Protein AF-A0AAW1FF46-F1 (afdb_monomer_lite)

Secondary structure (DSSP, 8-state):
-TTPBP-SSTTTTSBHHHHHHH-HHHHHHHHHHHHHHHHTT-----SHHHHHHHHHHHHHTT-HHHHHHHHHHHH----PPPSSGGG-B--SSTTTTSBHHHHHHTGGGSHHHHHHHS---TT-HHHHHHHHHHHHHHHHT-PPPP-----

Radius of gyration: 24.27 Å; chains: 1; bounding box: 46×32×85 Å

Structure (mmCIF, N/CA/C/O backbone):
data_AF-A0AAW1FF46-F1
#
_entry.id   AF-A0AAW1FF46-F1
#
loop_
_atom_site.group_PDB
_atom_site.id
_atom_site.type_symbol
_atom_site.label_atom_id
_atom_site.label_alt_id
_atom_site.label_comp_id
_atom_site.label_asym_id
_atom_site.label_entity_id
_atom_site.label_seq_id
_atom_site.pdbx_PDB_ins_code
_atom_site.Cartn_x
_atom_site.Cartn_y
_atom_site.Cartn_z
_atom_site.occupancy
_atom_site.B_iso_or_equiv
_atom_site.auth_seq_id
_atom_site.auth_comp_id
_atom_site.auth_asym_id
_atom_site.auth_atom_id
_atom_site.pdbx_PDB_model_num
ATOM 1 N N . MET A 1 1 ? 10.918 2.705 -26.498 1.00 53.22 1 MET A N 1
ATOM 2 C CA . MET A 1 1 ? 11.050 2.787 -25.023 1.00 53.22 1 MET A CA 1
ATOM 3 C C . MET A 1 1 ? 10.011 1.960 -24.250 1.00 53.22 1 MET A C 1
ATOM 5 O O . MET A 1 1 ? 10.365 1.421 -23.215 1.00 53.22 1 MET A O 1
ATOM 9 N N . GLY A 1 2 ? 8.773 1.759 -24.731 1.00 56.28 2 GLY A N 1
ATOM 10 C CA . GLY A 1 2 ? 7.784 0.890 -24.049 1.00 56.28 2 GLY A CA 1
ATOM 11 C C . GLY A 1 2 ? 8.013 -0.632 -24.153 1.00 56.28 2 GLY A C 1
ATOM 12 O O . GLY A 1 2 ? 7.332 -1.396 -23.474 1.00 56.28 2 GLY A O 1
ATOM 13 N N . GLU A 1 3 ? 8.963 -1.069 -24.985 1.00 64.94 3 GLU A N 1
ATOM 14 C CA . GLU A 1 3 ? 9.273 -2.486 -25.256 1.00 64.94 3 GLU A CA 1
ATOM 15 C C . GLU A 1 3 ? 10.334 -3.082 -24.319 1.00 64.94 3 GLU A C 1
ATOM 17 O O . GLU A 1 3 ? 10.680 -4.258 -24.417 1.00 64.94 3 GLU A O 1
ATOM 22 N N . TYR A 1 4 ? 10.866 -2.282 -23.397 1.00 73.81 4 TYR A N 1
ATOM 23 C CA . TYR A 1 4 ? 11.846 -2.766 -22.436 1.00 73.81 4 TYR A CA 1
ATOM 24 C C . TYR A 1 4 ? 11.182 -3.701 -21.425 1.00 73.81 4 TYR A C 1
ATOM 26 O O . TYR A 1 4 ? 10.120 -3.415 -20.862 1.00 73.81 4 TYR A O 1
ATOM 34 N N . VAL A 1 5 ? 11.838 -4.836 -21.212 1.00 78.88 5 VAL A N 1
ATOM 35 C CA . VAL A 1 5 ? 11.384 -5.898 -20.322 1.00 78.88 5 VAL A CA 1
ATOM 36 C C . VAL A 1 5 ? 11.982 -5.681 -18.936 1.00 78.88 5 VAL A C 1
ATOM 38 O O . VAL A 1 5 ? 13.197 -5.561 -18.787 1.00 78.88 5 VAL A O 1
ATOM 41 N N . LEU A 1 6 ? 11.134 -5.695 -17.910 1.00 79.12 6 LEU A N 1
ATOM 42 C CA . LEU A 1 6 ? 11.537 -5.703 -16.508 1.00 79.12 6 LEU A CA 1
ATOM 43 C C . LEU A 1 6 ? 12.458 -6.898 -16.241 1.00 79.12 6 LEU A C 1
ATOM 45 O O . LEU A 1 6 ? 12.053 -8.054 -16.362 1.00 79.12 6 LEU A O 1
ATOM 49 N N . GLN A 1 7 ? 13.701 -6.635 -15.844 1.00 78.06 7 GLN A N 1
ATOM 50 C CA . GLN A 1 7 ? 14.681 -7.683 -15.521 1.00 78.06 7 GLN A CA 1
ATOM 51 C C . GLN A 1 7 ? 14.702 -8.050 -14.027 1.00 78.06 7 GLN A C 1
ATOM 53 O O . GLN A 1 7 ? 15.381 -8.996 -13.621 1.00 78.06 7 GLN A O 1
ATOM 58 N N . PHE A 1 8 ? 13.918 -7.343 -13.213 1.00 72.75 8 PHE A N 1
ATOM 59 C CA . PHE A 1 8 ? 13.917 -7.403 -11.754 1.00 72.75 8 PHE A CA 1
ATOM 60 C C . PHE A 1 8 ? 12.494 -7.310 -11.187 1.00 72.75 8 PHE A C 1
ATOM 62 O O . PHE A 1 8 ? 11.536 -6.988 -11.890 1.00 72.75 8 PHE A O 1
ATOM 69 N N . GLY A 1 9 ? 12.373 -7.563 -9.883 1.00 76.69 9 GLY A N 1
ATOM 70 C CA . GLY A 1 9 ? 11.138 -7.344 -9.137 1.00 76.69 9 GLY A CA 1
ATOM 71 C C . GLY A 1 9 ? 10.026 -8.357 -9.422 1.00 76.69 9 GLY A C 1
ATOM 72 O O . GLY A 1 9 ? 10.225 -9.385 -10.070 1.00 76.69 9 GLY A O 1
ATOM 73 N N . LYS A 1 10 ? 8.832 -8.052 -8.900 1.00 80.31 10 LYS A N 1
ATOM 74 C CA . LYS A 1 10 ? 7.640 -8.918 -8.957 1.00 80.31 10 LYS A CA 1
ATOM 75 C C . LYS A 1 10 ? 7.169 -9.175 -10.393 1.00 80.31 10 LYS A C 1
ATOM 77 O O . LYS A 1 10 ? 6.654 -10.248 -10.685 1.00 80.31 10 LYS A O 1
ATOM 82 N N . TYR A 1 11 ? 7.356 -8.197 -11.276 1.00 85.62 11 TYR A N 1
ATOM 83 C CA . TYR A 1 11 ? 6.891 -8.230 -12.664 1.00 85.62 11 TYR A CA 1
ATOM 84 C C . TYR A 1 11 ? 8.021 -8.513 -13.664 1.00 85.62 11 TYR A C 1
ATOM 86 O O . TYR A 1 11 ? 7.942 -8.106 -14.822 1.00 85.62 11 TYR A O 1
ATOM 94 N N . LYS A 1 12 ? 9.075 -9.223 -13.239 1.00 83.69 12 LYS A N 1
ATOM 95 C CA . LYS A 1 12 ? 10.158 -9.654 -14.132 1.00 83.69 12 LYS A CA 1
ATOM 96 C C . LYS A 1 12 ? 9.593 -10.376 -15.365 1.00 83.69 12 LYS A C 1
ATOM 98 O O . LYS A 1 12 ? 8.748 -11.259 -15.242 1.00 83.69 12 LYS A O 1
ATOM 103 N N . GLY A 1 13 ? 10.064 -10.004 -16.553 1.00 83.62 13 GLY A N 1
ATOM 104 C CA . GLY A 1 13 ? 9.588 -10.530 -17.834 1.00 83.62 13 GLY A CA 1
ATOM 105 C C . GLY A 1 13 ? 8.400 -9.770 -18.436 1.00 83.62 13 GLY A C 1
ATOM 106 O O . GLY A 1 13 ? 8.023 -10.053 -19.570 1.00 83.62 13 GLY A O 1
ATOM 107 N N . LYS A 1 14 ? 7.807 -8.804 -17.722 1.00 87.50 14 LYS A N 1
ATOM 108 C CA . LYS A 1 14 ? 6.767 -7.918 -18.268 1.00 87.50 14 LYS A CA 1
ATOM 109 C C . LYS A 1 14 ? 7.376 -6.690 -18.933 1.00 87.50 14 LYS A C 1
ATOM 111 O O . LYS A 1 14 ? 8.481 -6.277 -18.599 1.00 87.50 14 LYS A O 1
ATOM 116 N N . LEU A 1 15 ? 6.629 -6.100 -19.860 1.00 86.31 15 LEU A N 1
ATOM 117 C CA . LEU A 1 15 ? 6.993 -4.832 -20.483 1.00 86.31 15 LEU A CA 1
ATOM 118 C C . LEU A 1 15 ? 6.774 -3.680 -19.504 1.00 86.31 15 LEU A C 1
ATOM 120 O O . LEU A 1 15 ? 5.806 -3.686 -18.743 1.00 86.31 15 LEU A O 1
ATOM 124 N N . PHE A 1 16 ? 7.609 -2.650 -19.578 1.00 81.62 16 PHE A N 1
ATOM 125 C CA . PHE A 1 16 ? 7.368 -1.417 -18.830 1.00 81.62 16 PHE A CA 1
ATOM 126 C C . PHE A 1 16 ? 6.030 -0.771 -19.180 1.00 81.62 16 PHE A C 1
ATOM 128 O O . PHE A 1 16 ? 5.332 -0.291 -18.294 1.00 81.62 16 PHE A O 1
ATOM 135 N N . ARG A 1 17 ? 5.618 -0.834 -20.451 1.00 83.50 17 ARG A N 1
ATOM 136 C CA . ARG A 1 17 ? 4.285 -0.379 -20.858 1.00 83.50 17 ARG A CA 1
ATOM 137 C C . ARG A 1 17 ? 3.170 -1.126 -20.123 1.00 83.50 17 ARG A C 1
ATOM 139 O O . ARG A 1 17 ? 2.247 -0.497 -19.623 1.00 83.50 17 ARG A O 1
ATOM 146 N N . TRP A 1 18 ? 3.297 -2.449 -19.993 1.00 88.62 18 TRP A N 1
ATOM 147 C CA . TRP A 1 18 ? 2.341 -3.254 -19.230 1.00 88.62 18 TRP A CA 1
ATOM 148 C C . TRP A 1 18 ? 2.270 -2.783 -17.775 1.00 88.62 18 TRP A C 1
ATOM 150 O O . TRP A 1 18 ? 1.182 -2.704 -17.213 1.00 88.62 18 TRP A O 1
ATOM 160 N N . LEU A 1 19 ? 3.409 -2.427 -17.174 1.00 87.44 19 LEU A N 1
ATOM 161 C CA . LEU A 1 19 ? 3.446 -1.926 -15.804 1.00 87.44 19 LEU A CA 1
ATOM 162 C C . LEU A 1 19 ? 2.699 -0.595 -15.651 1.00 87.44 19 LEU A C 1
ATOM 164 O O . LEU A 1 19 ? 1.901 -0.463 -14.731 1.00 87.44 19 LEU A O 1
ATOM 168 N N . LEU A 1 20 ? 2.904 0.351 -16.569 1.00 84.12 20 LEU A N 1
ATOM 169 C CA . LEU A 1 20 ? 2.192 1.634 -16.565 1.00 84.12 20 LEU A CA 1
ATOM 170 C C . LEU A 1 20 ? 0.675 1.452 -16.714 1.00 84.12 20 LEU A C 1
ATOM 172 O O . LEU A 1 20 ? -0.092 2.127 -16.036 1.00 84.12 20 LEU A O 1
ATOM 176 N N . GLU A 1 21 ? 0.251 0.511 -17.557 1.00 85.81 21 GLU A N 1
ATOM 177 C CA . GLU A 1 21 ? -1.166 0.240 -17.826 1.00 85.81 21 GLU A CA 1
ATOM 178 C C . GLU A 1 21 ? -1.866 -0.546 -16.701 1.00 85.81 21 GLU A C 1
ATOM 180 O O . GLU A 1 21 ? -3.075 -0.416 -16.530 1.00 85.81 21 GLU A O 1
ATOM 185 N N . ASN A 1 22 ? -1.139 -1.381 -15.946 1.00 88.25 22 ASN A N 1
ATOM 186 C CA . ASN A 1 22 ? -1.744 -2.334 -15.003 1.00 88.25 22 ASN A CA 1
ATOM 187 C C . ASN A 1 22 ? -1.434 -2.037 -13.529 1.00 88.25 22 ASN A C 1
ATOM 189 O O . ASN A 1 22 ? -2.206 -2.437 -12.659 1.00 88.25 22 ASN A O 1
ATOM 193 N N . ASP A 1 23 ? -0.308 -1.389 -13.222 1.00 87.06 23 ASP A N 1
ATOM 194 C CA . ASP A 1 23 ? 0.142 -1.158 -11.846 1.00 87.06 23 ASP A CA 1
ATOM 195 C C . ASP A 1 23 ? 1.044 0.086 -11.744 1.00 87.06 23 ASP A C 1
ATOM 197 O O . ASP A 1 23 ? 2.250 0.015 -11.488 1.00 87.06 23 ASP A O 1
ATOM 201 N N . ILE A 1 24 ? 0.431 1.261 -11.917 1.00 86.00 24 ILE A N 1
ATOM 202 C CA . ILE A 1 24 ? 1.098 2.562 -11.755 1.00 86.00 24 ILE A CA 1
ATOM 203 C C . ILE A 1 24 ? 1.663 2.756 -10.337 1.00 86.00 24 ILE A C 1
ATOM 205 O O . ILE A 1 24 ? 2.681 3.421 -10.152 1.00 86.00 24 ILE A O 1
ATOM 209 N N . GLY A 1 25 ? 1.054 2.119 -9.330 1.00 86.38 25 GLY A N 1
ATOM 210 C CA . GLY A 1 25 ? 1.522 2.164 -7.946 1.00 86.38 25 GLY A CA 1
ATOM 211 C C . GLY A 1 25 ? 2.900 1.525 -7.778 1.00 86.38 25 GLY A C 1
ATOM 212 O O . GLY A 1 25 ? 3.743 2.050 -7.049 1.00 86.38 25 GLY A O 1
ATOM 213 N N . TYR A 1 26 ? 3.169 0.433 -8.495 1.00 86.06 26 TYR A N 1
ATOM 214 C CA . TYR A 1 26 ? 4.496 -0.174 -8.512 1.00 86.06 26 TYR A CA 1
ATOM 215 C C . TYR A 1 26 ? 5.542 0.721 -9.192 1.00 86.06 26 TYR A C 1
ATOM 217 O O . TYR A 1 26 ? 6.675 0.785 -8.719 1.00 86.06 26 TYR A O 1
ATOM 225 N N . THR A 1 27 ? 5.173 1.461 -10.243 1.00 88.06 27 THR A N 1
ATOM 226 C CA . THR A 1 27 ? 6.054 2.468 -10.867 1.00 88.06 27 THR A CA 1
ATOM 227 C C . THR A 1 27 ? 6.447 3.559 -9.869 1.00 88.06 27 THR A C 1
ATOM 229 O O . THR A 1 27 ? 7.635 3.832 -9.704 1.00 88.06 27 THR A O 1
ATOM 232 N N . ILE A 1 28 ? 5.478 4.112 -9.131 1.00 88.12 28 ILE A N 1
ATOM 233 C CA . ILE A 1 28 ? 5.741 5.103 -8.074 1.00 88.12 28 ILE A CA 1
ATOM 234 C C . ILE A 1 28 ? 6.628 4.521 -6.963 1.00 88.12 28 ILE A C 1
ATOM 236 O O . ILE A 1 28 ? 7.545 5.185 -6.480 1.00 88.12 28 ILE A O 1
ATOM 240 N N . TYR A 1 29 ? 6.400 3.264 -6.569 1.00 87.00 29 TYR A N 1
ATOM 241 C CA . TYR A 1 29 ? 7.254 2.579 -5.597 1.00 87.00 29 TYR A CA 1
ATOM 242 C C . TYR A 1 29 ? 8.707 2.471 -6.080 1.00 87.00 29 TYR A C 1
ATOM 244 O O . TYR A 1 29 ? 9.625 2.736 -5.304 1.00 87.00 29 TYR A O 1
ATOM 252 N N . LEU A 1 30 ? 8.926 2.108 -7.349 1.00 87.31 30 LEU A N 1
ATOM 253 C CA . LEU A 1 30 ? 10.268 2.028 -7.929 1.00 87.31 30 LEU A CA 1
ATOM 254 C C . LEU A 1 30 ? 10.956 3.396 -7.960 1.00 87.31 30 LEU A C 1
ATOM 256 O O . LEU A 1 30 ? 12.128 3.468 -7.600 1.00 87.31 30 LEU A O 1
ATOM 260 N N . MET A 1 31 ? 10.234 4.462 -8.323 1.00 87.69 31 MET A N 1
ATOM 261 C CA . MET A 1 31 ? 10.754 5.836 -8.274 1.00 87.69 31 MET A CA 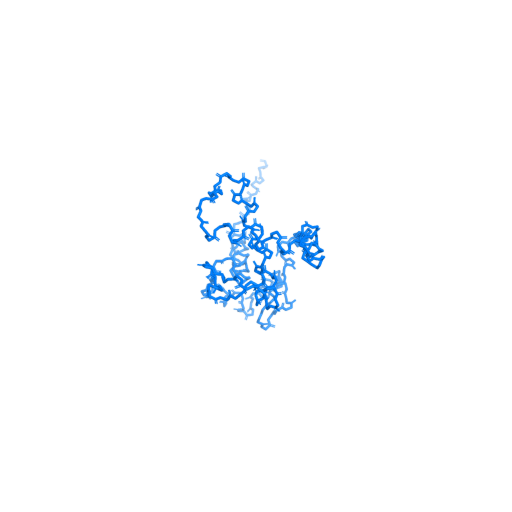1
ATOM 262 C C . MET A 1 31 ? 11.235 6.192 -6.871 1.00 87.69 31 MET A C 1
ATOM 264 O O . MET A 1 31 ? 12.393 6.557 -6.691 1.00 87.69 31 MET A O 1
ATOM 268 N N . LYS A 1 32 ? 10.372 6.003 -5.866 1.00 86.88 32 LYS A N 1
ATOM 269 C CA . LYS A 1 32 ? 10.698 6.315 -4.474 1.00 86.88 32 LYS A CA 1
ATOM 270 C C . LYS A 1 32 ? 11.889 5.503 -3.973 1.00 86.88 32 LYS A C 1
ATOM 272 O O . LYS A 1 32 ? 12.757 6.038 -3.299 1.00 86.88 32 LYS A O 1
ATOM 277 N N . LYS A 1 33 ? 11.947 4.216 -4.314 1.00 85.00 33 LYS A N 1
ATOM 278 C CA . LYS A 1 33 ? 13.047 3.343 -3.905 1.00 85.00 33 LYS A CA 1
ATOM 279 C C . LYS A 1 33 ? 14.385 3.792 -4.498 1.00 85.00 33 LYS A C 1
ATOM 281 O O . LYS A 1 33 ? 15.383 3.770 -3.790 1.00 85.00 33 LYS A O 1
ATOM 286 N N . VAL A 1 34 ? 14.408 4.203 -5.768 1.00 85.56 34 VAL A N 1
ATOM 287 C CA . VAL A 1 34 ? 15.623 4.752 -6.390 1.00 85.56 34 VAL A CA 1
ATOM 288 C C . VAL A 1 34 ? 16.030 6.060 -5.712 1.00 85.56 34 VAL A C 1
ATOM 290 O O . VAL A 1 34 ? 17.181 6.179 -5.315 1.00 85.56 34 VAL A O 1
ATOM 293 N N . GLU A 1 35 ? 15.089 6.979 -5.472 1.00 85.25 35 GLU A N 1
ATOM 294 C CA . GLU A 1 35 ? 15.358 8.230 -4.740 1.00 85.25 35 GLU A CA 1
ATOM 295 C C . GLU A 1 35 ? 15.894 7.971 -3.312 1.00 85.25 35 GLU A C 1
ATOM 297 O O . GLU A 1 35 ? 16.761 8.693 -2.819 1.00 85.25 35 GLU A O 1
ATOM 302 N N . GLU A 1 36 ? 15.395 6.934 -2.627 1.00 84.75 36 GLU A N 1
ATOM 303 C CA . GLU A 1 36 ? 15.891 6.501 -1.314 1.00 84.75 36 GLU A CA 1
ATOM 304 C C . GLU A 1 36 ? 17.313 5.922 -1.392 1.00 84.75 36 GLU A C 1
ATOM 306 O O . GLU A 1 36 ? 18.166 6.325 -0.604 1.00 84.75 36 GLU A O 1
ATOM 311 N N . GLU A 1 37 ? 17.595 5.031 -2.349 1.00 83.56 37 GLU A N 1
ATOM 312 C CA . GLU A 1 37 ? 18.935 4.458 -2.557 1.00 83.56 37 GLU A CA 1
ATOM 313 C C . GLU A 1 37 ? 19.969 5.533 -2.947 1.00 83.56 37 GLU A C 1
ATOM 315 O O . GLU A 1 37 ? 21.122 5.467 -2.506 1.00 83.56 37 GLU A O 1
ATOM 320 N N . GLU A 1 38 ? 19.575 6.525 -3.754 1.00 83.12 38 GLU A N 1
ATOM 321 C CA . GLU A 1 38 ? 20.419 7.666 -4.136 1.00 83.12 38 GLU A CA 1
ATOM 322 C C . GLU A 1 38 ? 20.747 8.544 -2.926 1.00 83.12 38 GLU A C 1
ATOM 324 O O . GLU A 1 38 ? 21.910 8.887 -2.706 1.00 83.12 38 GLU A O 1
ATOM 329 N N . ARG A 1 39 ? 19.742 8.859 -2.097 1.00 82.69 39 ARG A N 1
ATOM 330 C CA . ARG A 1 39 ? 19.925 9.645 -0.869 1.00 82.69 39 ARG A CA 1
ATOM 331 C C . ARG A 1 39 ? 20.817 8.932 0.147 1.00 82.69 39 ARG A C 1
ATOM 333 O O . ARG A 1 39 ? 21.637 9.578 0.794 1.00 82.69 39 ARG A O 1
ATOM 340 N N . ASP A 1 40 ? 20.669 7.618 0.276 1.00 82.50 40 ASP A N 1
ATOM 341 C CA . ASP A 1 40 ? 21.440 6.809 1.222 1.00 82.50 40 ASP A CA 1
ATOM 342 C C . ASP A 1 40 ? 22.843 6.456 0.674 1.00 82.50 40 ASP A C 1
ATOM 344 O O . ASP A 1 40 ? 23.610 5.751 1.331 1.00 82.50 40 ASP A O 1
ATOM 348 N N . GLY A 1 41 ? 23.193 6.918 -0.536 1.00 77.00 41 GLY A N 1
ATOM 349 C CA . GLY A 1 41 ? 24.489 6.667 -1.179 1.00 77.00 41 GLY A CA 1
ATOM 350 C C . GLY A 1 41 ? 24.749 5.193 -1.506 1.00 77.00 41 GLY A C 1
ATOM 351 O O . GLY A 1 41 ? 25.879 4.807 -1.800 1.00 77.00 41 GLY A O 1
ATOM 352 N N . THR A 1 42 ? 23.713 4.354 -1.443 1.00 76.62 42 THR A N 1
ATOM 353 C CA . THR A 1 42 ? 23.778 2.909 -1.717 1.00 76.62 42 THR A CA 1
ATOM 354 C C . THR A 1 42 ? 23.407 2.578 -3.159 1.00 76.62 42 THR A C 1
ATOM 356 O O . THR A 1 42 ? 23.568 1.434 -3.602 1.00 76.62 42 THR A O 1
ATOM 359 N N . PHE A 1 43 ? 22.964 3.579 -3.923 1.00 74.50 43 PHE A N 1
ATOM 360 C CA . PHE A 1 43 ? 22.696 3.437 -5.340 1.00 74.50 43 PHE A CA 1
ATOM 361 C C . PHE A 1 43 ? 23.986 3.152 -6.114 1.00 74.50 43 PHE A C 1
ATOM 363 O O . PHE A 1 43 ? 24.805 4.029 -6.374 1.00 74.50 43 PHE A O 1
ATOM 370 N N . ASN A 1 44 ? 24.175 1.891 -6.499 1.00 66.00 44 ASN A N 1
ATOM 371 C CA . ASN A 1 44 ? 25.261 1.508 -7.393 1.00 66.00 44 ASN A CA 1
ATOM 372 C C . ASN A 1 44 ? 24.784 1.600 -8.855 1.00 66.00 44 ASN A C 1
ATOM 374 O O . ASN A 1 44 ? 23.950 0.774 -9.229 1.00 66.00 44 ASN A O 1
ATOM 378 N N . PRO A 1 45 ? 25.293 2.519 -9.690 1.00 59.62 45 PRO A N 1
ATOM 379 C CA . PRO A 1 45 ? 24.810 2.708 -11.060 1.00 59.62 45 PRO A CA 1
ATOM 380 C C . PRO A 1 45 ? 25.261 1.617 -12.049 1.00 59.62 45 PRO A C 1
ATOM 382 O O . PRO A 1 45 ? 24.846 1.629 -13.200 1.00 59.62 45 PRO A O 1
ATOM 385 N N . HIS A 1 46 ? 26.089 0.648 -11.646 1.00 56.41 46 HIS A N 1
ATOM 386 C CA . HIS A 1 46 ? 26.696 -0.285 -12.598 1.00 56.41 46 HIS A CA 1
ATOM 387 C C . HIS A 1 46 ? 25.785 -1.485 -12.924 1.00 56.41 46 HIS A C 1
ATOM 389 O O . HIS A 1 46 ? 25.529 -2.339 -12.071 1.00 56.41 46 HIS A O 1
ATOM 395 N N . GLY A 1 47 ? 25.340 -1.574 -14.185 1.00 62.00 47 GLY A N 1
ATOM 396 C CA . GLY A 1 47 ? 24.750 -2.769 -14.800 1.00 62.00 47 GLY A CA 1
ATOM 397 C C . GLY A 1 47 ? 23.584 -2.474 -15.753 1.00 62.00 47 GLY A C 1
ATOM 398 O O . GLY A 1 47 ? 22.701 -1.691 -15.425 1.00 62.00 47 GLY A O 1
ATOM 399 N N . ASN A 1 48 ? 23.506 -3.194 -16.881 1.00 62.53 48 ASN A N 1
ATOM 400 C CA . ASN A 1 48 ? 22.505 -2.997 -17.952 1.00 62.53 48 ASN A CA 1
ATOM 401 C C . ASN A 1 48 ? 21.037 -2.964 -17.469 1.00 62.53 48 ASN A C 1
ATOM 403 O O . ASN A 1 48 ? 20.180 -2.298 -18.055 1.00 62.53 48 ASN A O 1
ATOM 407 N N . SER A 1 49 ? 20.726 -3.691 -16.390 1.00 67.19 49 SER A N 1
ATOM 408 C CA . SER A 1 49 ? 19.391 -3.707 -15.780 1.00 67.19 49 SER A CA 1
ATOM 409 C C . SER A 1 49 ? 19.034 -2.389 -15.081 1.00 67.19 49 SER A C 1
ATOM 411 O O . SER A 1 49 ? 17.847 -2.096 -14.936 1.00 67.19 49 SER A O 1
ATOM 413 N N . LYS A 1 50 ? 20.027 -1.627 -14.610 1.00 74.06 50 LYS A N 1
ATOM 414 C CA . LYS A 1 50 ? 19.841 -0.365 -13.887 1.00 74.06 50 LYS A CA 1
ATOM 415 C C . LYS A 1 50 ? 19.735 0.819 -14.837 1.00 74.06 50 LYS A C 1
ATOM 417 O O . LYS A 1 50 ? 18.832 1.625 -14.655 1.00 74.06 50 LYS A O 1
ATOM 422 N N . ASP A 1 51 ? 20.521 0.838 -15.910 1.00 76.00 51 ASP A N 1
ATOM 423 C CA . ASP A 1 51 ? 20.355 1.822 -16.993 1.00 76.00 51 ASP A CA 1
ATOM 424 C C . ASP A 1 51 ? 18.956 1.732 -17.619 1.00 76.00 51 ASP A C 1
ATOM 426 O O . ASP A 1 51 ? 18.304 2.741 -17.894 1.00 76.00 51 ASP A O 1
ATOM 430 N N . SER A 1 52 ? 18.447 0.503 -17.769 1.00 77.81 52 SER A N 1
ATOM 431 C CA . SER A 1 52 ? 17.080 0.250 -18.240 1.00 77.81 52 SER A CA 1
ATOM 432 C C . SER A 1 52 ? 16.016 0.739 -17.250 1.00 77.81 52 SER A C 1
ATOM 434 O O . SER A 1 52 ? 14.973 1.233 -17.672 1.00 77.81 52 SER A O 1
ATOM 436 N N . LEU A 1 53 ? 16.264 0.609 -15.939 1.00 80.19 53 LEU A N 1
ATOM 437 C CA . LEU A 1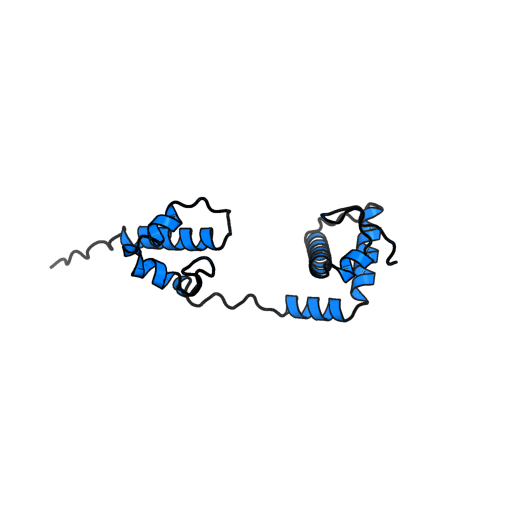 53 ? 15.378 1.133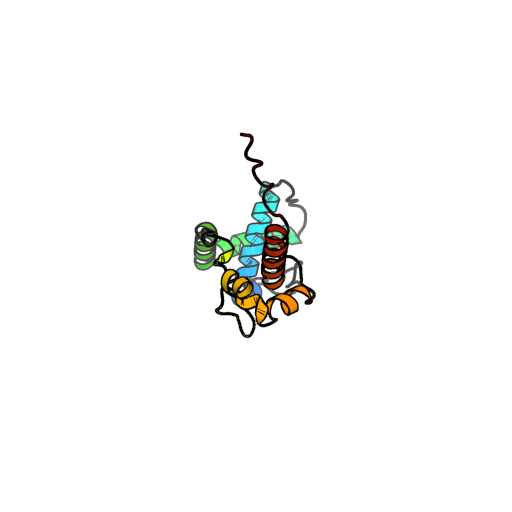 -14.896 1.00 80.19 53 LEU A CA 1
ATOM 438 C C . LEU A 1 53 ? 15.368 2.665 -14.919 1.00 80.19 53 LEU A C 1
ATOM 440 O O . LEU A 1 53 ? 14.290 3.240 -14.968 1.00 80.19 53 LEU A O 1
ATOM 444 N N . LEU A 1 54 ? 16.531 3.319 -14.943 1.00 82.81 54 LEU A N 1
ATOM 445 C CA . LEU A 1 54 ? 16.627 4.783 -14.984 1.00 82.81 54 LEU A CA 1
ATOM 446 C C . LEU A 1 54 ? 15.939 5.355 -16.228 1.00 82.81 54 LEU A C 1
ATOM 448 O O . LEU A 1 54 ? 15.076 6.218 -16.102 1.00 82.81 54 LEU A O 1
ATOM 452 N N . SER A 1 55 ? 16.207 4.777 -17.403 1.00 82.94 55 SER A N 1
ATOM 453 C CA . SER A 1 55 ? 15.542 5.166 -18.656 1.00 82.94 55 SER A CA 1
ATOM 454 C C . SER A 1 55 ? 14.017 5.029 -18.574 1.00 82.94 55 SER A C 1
ATOM 456 O O . SER A 1 55 ? 13.278 5.848 -19.117 1.00 82.94 55 SER A O 1
ATOM 458 N N . PHE A 1 56 ? 13.524 3.990 -17.894 1.00 83.94 56 PHE A N 1
ATOM 459 C CA . PHE A 1 56 ? 12.095 3.803 -17.659 1.00 83.94 56 PHE A CA 1
ATOM 460 C C . PHE A 1 56 ? 11.513 4.833 -16.694 1.00 83.94 56 PHE A C 1
ATOM 462 O O . PHE A 1 56 ? 10.416 5.332 -16.946 1.00 83.94 56 PHE A O 1
ATOM 469 N N . LEU A 1 57 ? 12.207 5.142 -15.599 1.00 85.81 57 LEU A N 1
ATOM 470 C CA . LEU A 1 57 ? 11.744 6.137 -14.635 1.00 85.81 57 LEU A CA 1
ATOM 471 C C . LEU A 1 57 ? 11.707 7.526 -15.279 1.00 85.81 57 LEU A C 1
ATOM 473 O O . LEU A 1 57 ? 10.705 8.220 -15.136 1.00 85.81 57 LEU A O 1
ATOM 477 N N . ASP A 1 58 ? 12.716 7.880 -16.074 1.00 85.88 58 ASP A N 1
ATOM 478 C CA . ASP A 1 58 ? 12.733 9.127 -16.844 1.00 85.88 58 ASP A CA 1
ATOM 479 C C . ASP A 1 58 ? 11.616 9.180 -17.887 1.00 85.88 58 ASP A C 1
ATOM 481 O O . ASP A 1 58 ? 10.932 10.193 -18.015 1.00 85.88 58 ASP A O 1
ATOM 485 N N . TYR A 1 59 ? 11.350 8.074 -18.587 1.00 85.88 59 TYR A N 1
ATOM 486 C CA . TYR A 1 59 ? 10.197 7.997 -19.482 1.00 85.88 59 TYR A CA 1
ATOM 487 C C . TYR A 1 59 ? 8.870 8.126 -18.721 1.00 85.88 59 TYR A C 1
ATOM 489 O O . TYR A 1 59 ? 7.959 8.816 -19.168 1.00 85.88 59 TYR A O 1
ATOM 497 N N . SER A 1 60 ? 8.758 7.510 -17.548 1.00 85.62 60 SER A N 1
ATOM 498 C CA . SER A 1 60 ? 7.557 7.571 -16.711 1.00 85.62 60 SER A CA 1
ATOM 499 C C . SER A 1 60 ? 7.286 8.989 -16.192 1.00 85.62 60 SER A C 1
ATOM 501 O O . SER A 1 60 ? 6.130 9.385 -16.097 1.00 85.62 60 SER A O 1
ATOM 503 N N . ARG A 1 61 ? 8.332 9.787 -15.940 1.00 84.69 61 ARG A N 1
ATOM 504 C CA . ARG A 1 61 ? 8.222 11.216 -15.582 1.00 84.69 61 ARG A CA 1
ATOM 505 C C . ARG A 1 61 ? 7.655 12.089 -16.705 1.00 84.69 61 ARG A C 1
ATOM 507 O O . ARG A 1 61 ? 7.215 13.200 -16.446 1.00 84.69 61 ARG A O 1
ATOM 514 N N . SER A 1 62 ? 7.653 11.609 -17.953 1.00 85.62 62 SER A N 1
ATOM 515 C CA . SER A 1 62 ? 7.034 12.340 -19.069 1.00 85.62 62 SER A CA 1
ATOM 516 C C . SER A 1 62 ? 5.501 12.302 -19.055 1.00 85.62 62 SER A C 1
ATOM 518 O O . SER A 1 62 ? 4.872 13.063 -19.789 1.00 85.62 62 SER A O 1
ATOM 520 N N . PHE A 1 63 ? 4.895 11.446 -18.225 1.00 85.25 63 PHE A N 1
ATOM 521 C CA . PHE A 1 63 ? 3.447 11.370 -18.060 1.00 85.25 63 PHE A CA 1
ATOM 522 C C . PHE A 1 63 ? 2.997 12.305 -16.941 1.00 85.25 63 PHE A C 1
ATOM 524 O O . PHE A 1 63 ? 3.403 12.148 -15.787 1.00 85.25 63 PHE A O 1
ATOM 531 N N . GLN A 1 64 ? 2.120 13.249 -17.278 1.00 85.06 64 GLN A N 1
ATOM 532 C CA . GLN A 1 64 ? 1.595 14.227 -16.328 1.00 85.06 64 GLN A CA 1
ATOM 533 C C . GLN A 1 64 ? 0.878 13.542 -15.155 1.00 85.06 64 GLN A C 1
ATOM 535 O O . GLN A 1 64 ? 1.058 13.936 -14.009 1.00 85.06 64 GLN A O 1
ATOM 540 N N . GLU A 1 65 ? 0.150 12.457 -15.416 1.00 84.06 65 GLU A N 1
ATOM 541 C CA . GLU A 1 65 ? -0.569 11.676 -14.409 1.00 84.06 65 GLU A CA 1
ATOM 542 C C . GLU A 1 65 ? 0.365 11.061 -13.356 1.00 84.06 65 GLU A C 1
ATOM 544 O O . GLU A 1 65 ? -0.031 10.864 -12.207 1.00 84.06 65 GLU A O 1
ATOM 549 N N . ILE A 1 66 ? 1.613 10.756 -13.731 1.00 85.62 66 ILE A N 1
ATOM 550 C CA . ILE A 1 66 ? 2.616 10.226 -12.803 1.00 85.62 66 ILE A CA 1
ATOM 551 C C . ILE A 1 66 ? 3.156 11.328 -11.899 1.00 85.62 66 ILE A C 1
ATOM 553 O O . ILE A 1 66 ? 3.268 11.102 -10.693 1.00 85.62 66 ILE A O 1
ATOM 557 N N . GLU A 1 67 ? 3.442 12.511 -12.442 1.00 84.50 67 GLU A N 1
ATOM 558 C CA . GLU A 1 67 ? 3.874 13.648 -11.624 1.00 84.50 67 GLU A CA 1
ATOM 559 C C . GLU A 1 67 ? 2.753 14.134 -10.700 1.00 84.50 67 GLU A C 1
ATOM 561 O O . GLU A 1 67 ? 2.986 14.297 -9.505 1.00 84.50 67 GLU A O 1
ATOM 566 N N . GLU A 1 68 ? 1.51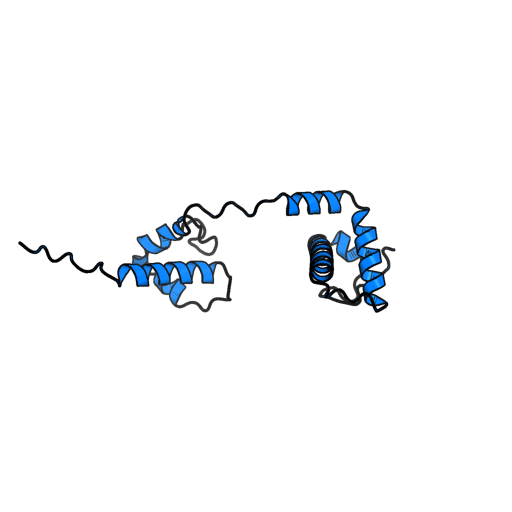3 14.240 -11.184 1.00 85.88 68 GLU A N 1
ATOM 567 C CA . GLU A 1 68 ? 0.355 14.588 -10.348 1.00 85.88 68 GLU A CA 1
ATOM 568 C C . GLU A 1 68 ? 0.142 13.575 -9.216 1.00 85.88 68 GLU A C 1
ATOM 570 O O . GLU A 1 68 ? -0.091 13.949 -8.063 1.00 85.88 68 GLU A O 1
ATOM 575 N N . LEU A 1 69 ? 0.264 12.275 -9.508 1.00 84.44 69 LEU A N 1
ATOM 576 C CA . LEU A 1 69 ? 0.164 11.232 -8.490 1.00 84.44 69 LEU A CA 1
ATOM 577 C C . LEU A 1 69 ? 1.315 11.317 -7.478 1.00 84.44 69 LEU A C 1
ATOM 579 O O . LEU A 1 69 ? 1.104 11.108 -6.281 1.00 84.44 69 LEU A O 1
ATOM 583 N N . ARG A 1 70 ? 2.528 11.629 -7.936 1.00 83.62 70 ARG A N 1
ATOM 584 C CA . ARG A 1 70 ? 3.707 11.809 -7.085 1.00 83.62 70 ARG A CA 1
ATOM 585 C C . ARG A 1 70 ? 3.540 13.014 -6.163 1.00 83.62 70 ARG A C 1
ATOM 587 O O . ARG A 1 70 ? 3.731 12.868 -4.956 1.00 83.62 70 ARG A O 1
ATOM 594 N N . GLU A 1 71 ? 3.107 14.155 -6.688 1.00 85.12 71 GLU A N 1
ATOM 595 C CA . GLU A 1 71 ? 2.796 15.356 -5.908 1.00 85.12 71 GLU A CA 1
ATOM 596 C C . GLU A 1 71 ? 1.660 15.114 -4.918 1.00 85.12 71 GLU A C 1
ATOM 598 O O . GLU A 1 71 ? 1.763 15.516 -3.757 1.00 85.12 71 GLU A O 1
ATOM 603 N N . TYR A 1 72 ? 0.604 14.412 -5.336 1.00 83.50 72 TYR A N 1
ATOM 604 C CA . TYR A 1 72 ? -0.492 14.022 -4.458 1.00 83.50 72 TYR A CA 1
ATOM 605 C C . TYR A 1 72 ? 0.011 13.158 -3.303 1.00 83.50 72 TYR A C 1
ATOM 607 O O . TYR A 1 72 ? -0.316 13.428 -2.151 1.00 83.50 72 TYR A O 1
ATOM 615 N N . LEU A 1 73 ? 0.829 12.138 -3.573 1.00 82.50 73 LEU A N 1
ATOM 616 C CA . LEU A 1 73 ? 1.365 11.254 -2.537 1.00 82.50 73 LEU A CA 1
ATOM 617 C C . LEU A 1 73 ? 2.386 11.950 -1.631 1.00 82.50 73 LEU A C 1
ATOM 619 O O . LEU A 1 73 ? 2.439 11.633 -0.445 1.00 82.50 73 LEU A O 1
ATOM 623 N N . PHE A 1 74 ? 3.159 12.899 -2.160 1.00 78.50 74 PHE A N 1
ATOM 624 C CA . PHE A 1 74 ? 4.098 13.714 -1.389 1.00 78.50 74 PHE A CA 1
ATOM 625 C C . PHE A 1 74 ? 3.373 14.722 -0.486 1.00 78.50 74 PHE A C 1
ATOM 627 O O . PHE A 1 74 ? 3.706 14.877 0.687 1.00 78.50 74 PHE A O 1
ATOM 634 N N . SER A 1 75 ? 2.338 15.374 -1.018 1.00 78.06 75 SER A N 1
ATOM 635 C CA . SER A 1 75 ? 1.520 16.369 -0.313 1.00 78.06 75 SER A CA 1
ATOM 636 C C . SER A 1 75 ? 0.493 15.737 0.620 1.00 78.06 75 SER A C 1
ATOM 638 O O . SER A 1 75 ? 0.001 16.390 1.547 1.00 78.06 75 SER A O 1
ATOM 640 N N . ARG A 1 76 ? 0.161 14.459 0.399 1.00 74.25 76 ARG A N 1
ATOM 641 C CA . ARG A 1 76 ? -0.681 13.670 1.287 1.00 74.25 76 ARG A CA 1
ATOM 642 C C . ARG A 1 76 ? 0.051 13.509 2.609 1.00 74.25 76 ARG A C 1
ATOM 644 O O . ARG A 1 76 ? 0.816 12.572 2.827 1.00 74.25 76 ARG A O 1
ATOM 651 N N . LYS A 1 77 ? -0.259 14.414 3.535 1.00 57.59 77 LYS A N 1
ATOM 652 C CA . LYS A 1 77 ? 0.022 14.210 4.951 1.00 57.59 77 LYS A CA 1
ATOM 653 C C . LYS A 1 77 ? -0.534 12.828 5.322 1.00 57.59 77 LYS A C 1
ATOM 655 O O . LYS A 1 77 ? -1.655 12.509 4.895 1.00 57.59 77 LYS A O 1
ATOM 660 N N . PRO A 1 78 ? 0.217 11.990 6.066 1.00 58.88 78 PRO A N 1
ATOM 661 C CA . PRO A 1 78 ? -0.372 10.793 6.648 1.00 58.88 78 PRO A CA 1
ATOM 662 C C . PRO A 1 78 ? -1.670 11.223 7.323 1.00 58.88 78 PRO A C 1
ATOM 664 O O . PRO A 1 78 ? -1.720 12.321 7.891 1.00 58.88 78 PRO A O 1
ATOM 667 N N . ALA A 1 79 ? -2.730 10.420 7.170 1.00 50.75 79 ALA A N 1
ATOM 668 C CA . ALA A 1 79 ? -3.997 10.705 7.833 1.00 50.75 79 ALA A CA 1
ATOM 669 C C . ALA A 1 79 ? -3.671 11.125 9.272 1.00 50.75 79 ALA A C 1
ATOM 671 O O . ALA A 1 79 ? -2.826 10.452 9.879 1.00 50.75 79 ALA A O 1
ATOM 672 N N . PRO A 1 80 ? -4.206 12.269 9.751 1.00 50.91 80 PRO A N 1
ATOM 673 C CA . PRO A 1 80 ? -3.839 12.794 11.056 1.00 50.91 80 PRO A CA 1
ATOM 674 C C . PRO A 1 80 ? -3.884 11.632 12.046 1.00 50.91 80 PRO A C 1
ATOM 676 O O . PRO A 1 80 ? -4.841 10.850 11.967 1.00 50.91 80 PRO A O 1
ATOM 679 N N . PRO A 1 81 ? -2.840 11.450 12.882 1.00 46.81 81 PRO A N 1
ATOM 680 C CA . PRO A 1 81 ? -2.854 10.398 13.882 1.00 46.81 81 PRO A CA 1
ATOM 681 C C . PRO A 1 81 ? -4.192 10.527 14.590 1.00 46.81 81 PRO A C 1
ATOM 683 O O . PRO A 1 81 ? -4.533 11.618 15.054 1.00 46.81 81 PRO A O 1
ATOM 686 N N . VAL A 1 82 ? -4.990 9.460 14.514 1.00 49.66 82 VAL A N 1
ATOM 687 C CA . VAL A 1 82 ? -6.328 9.442 15.090 1.00 49.66 82 VAL A CA 1
ATOM 688 C C . VAL A 1 82 ? -6.167 9.955 16.512 1.00 49.66 82 V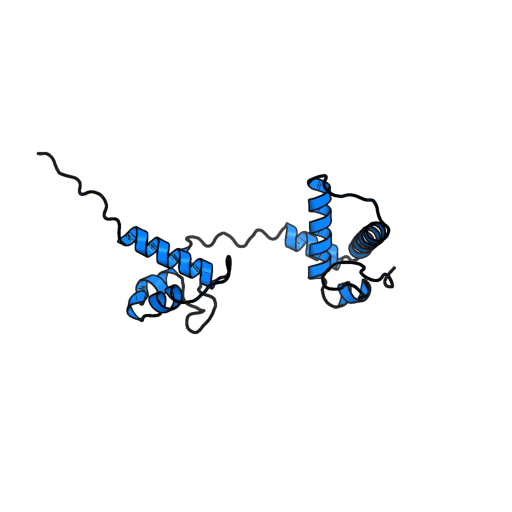AL A C 1
ATOM 690 O O . VAL A 1 82 ? -5.317 9.460 17.257 1.00 49.66 82 VAL A O 1
ATOM 693 N N . ALA A 1 83 ? -6.862 11.052 16.812 1.00 53.03 83 ALA A N 1
ATOM 694 C CA . ALA A 1 83 ? -6.825 11.677 18.118 1.00 53.03 83 ALA A CA 1
ATOM 695 C C . ALA A 1 83 ? -7.142 10.577 19.134 1.00 53.03 83 ALA A C 1
ATOM 697 O O . ALA A 1 83 ? -8.242 10.051 19.126 1.00 53.03 83 ALA A O 1
ATOM 698 N N . SER A 1 84 ? -6.151 10.183 19.939 1.00 62.44 84 SER A N 1
ATOM 699 C CA . SER A 1 84 ? -6.184 8.971 20.767 1.00 62.44 84 SER A CA 1
ATOM 700 C C . SER A 1 84 ? -6.280 7.650 19.980 1.00 62.44 84 SER A C 1
ATOM 702 O O . SER A 1 84 ? -7.206 7.409 19.210 1.00 62.44 84 SER A O 1
ATOM 704 N N . GLU A 1 85 ? -5.379 6.703 20.269 1.00 65.69 85 GLU A N 1
ATOM 705 C CA . GLU A 1 85 ? -5.432 5.339 19.713 1.00 65.69 85 GLU A CA 1
ATOM 706 C C . GLU A 1 85 ? -6.768 4.618 19.979 1.00 65.69 85 GLU A C 1
ATOM 708 O O . GLU A 1 85 ? -7.113 3.666 19.282 1.00 65.69 85 GLU A O 1
ATOM 713 N N . SER A 1 86 ? -7.538 5.090 20.963 1.00 70.81 86 SER A N 1
ATOM 714 C CA . SER A 1 86 ? -8.844 4.549 21.339 1.00 70.81 86 SER A CA 1
ATOM 715 C C . SER A 1 86 ? -9.967 4.832 20.327 1.00 70.81 86 SER A C 1
ATOM 717 O O . SER A 1 86 ? -10.917 4.049 20.259 1.00 70.81 86 SER A O 1
ATOM 719 N N . ASP A 1 87 ? -9.840 5.883 19.509 1.00 79.88 87 ASP A N 1
ATOM 720 C CA . ASP A 1 87 ? -10.836 6.259 18.492 1.00 79.88 87 ASP A CA 1
ATOM 721 C C . ASP A 1 87 ? -10.590 5.550 17.144 1.00 79.88 87 ASP A C 1
ATOM 723 O O . ASP A 1 87 ? -11.356 5.710 16.191 1.00 79.88 87 ASP A O 1
ATOM 727 N N . ASN A 1 88 ? -9.544 4.718 17.052 1.00 83.75 88 ASN A N 1
ATOM 728 C CA . ASN A 1 88 ? -9.324 3.868 15.886 1.00 83.75 88 ASN A CA 1
ATOM 729 C C . ASN A 1 88 ? -10.483 2.883 15.713 1.00 83.75 88 ASN A C 1
ATOM 731 O O . ASN A 1 88 ? -10.902 2.224 16.662 1.00 83.75 88 ASN A O 1
ATOM 735 N N . VAL A 1 89 ? -10.964 2.726 14.481 1.00 89.25 89 VAL A N 1
ATOM 736 C CA . VAL A 1 89 ? -11.952 1.695 14.140 1.00 89.25 89 VAL A CA 1
ATOM 737 C C . VAL A 1 89 ? -11.283 0.336 13.945 1.00 89.25 89 VAL A C 1
ATOM 739 O O . VAL A 1 89 ? -10.153 0.243 13.459 1.00 89.25 89 VAL A O 1
ATOM 742 N N . VAL A 1 90 ? -11.988 -0.742 14.287 1.00 86.69 90 VAL A N 1
ATOM 743 C CA . VAL A 1 90 ? -11.528 -2.119 14.040 1.00 86.69 90 VAL A CA 1
ATOM 744 C C . VAL A 1 90 ? -11.319 -2.327 12.538 1.00 86.69 90 VAL A C 1
ATOM 746 O O . VAL A 1 90 ? -10.277 -2.813 12.107 1.00 86.69 90 VAL A O 1
ATOM 749 N N . GLY A 1 91 ? -12.278 -1.901 11.711 1.00 86.38 91 GLY A N 1
ATOM 750 C CA . GLY A 1 91 ? -12.149 -1.905 10.253 1.00 86.38 91 GLY A CA 1
ATOM 751 C C . GLY A 1 91 ? -12.115 -3.296 9.606 1.00 86.38 91 GLY A C 1
ATOM 752 O O . GLY A 1 91 ? -11.714 -3.401 8.447 1.00 86.38 91 GLY A O 1
ATOM 753 N N . PHE A 1 92 ? -12.494 -4.353 10.335 1.00 82.25 92 PHE A N 1
ATOM 754 C CA . PHE A 1 92 ? -12.639 -5.728 9.845 1.00 82.25 92 PHE A CA 1
ATOM 755 C C . PHE A 1 92 ? -13.633 -6.537 10.699 1.00 82.25 92 PHE A C 1
ATOM 757 O O . PHE A 1 92 ? -13.904 -6.197 11.850 1.00 82.25 92 PHE A O 1
ATOM 764 N N . GLY A 1 93 ? -14.159 -7.630 10.137 1.00 83.31 93 GLY A N 1
ATOM 765 C CA . GLY A 1 93 ? -15.074 -8.542 10.830 1.00 83.31 93 GLY A CA 1
ATOM 766 C C . GLY A 1 93 ? -16.440 -7.930 11.163 1.00 83.31 93 GLY A C 1
ATOM 767 O O . GLY A 1 93 ? -16.813 -6.870 10.663 1.00 83.31 93 GLY A O 1
ATOM 768 N N . THR A 1 94 ? -17.196 -8.607 12.027 1.00 84.19 94 THR A N 1
ATOM 769 C CA . THR A 1 94 ? -18.555 -8.197 12.428 1.00 84.19 94 THR A CA 1
ATOM 770 C C . THR A 1 94 ? -18.575 -6.849 13.156 1.00 84.19 94 THR A C 1
ATOM 772 O O . THR A 1 94 ? -19.552 -6.114 13.064 1.00 84.19 94 THR A O 1
ATOM 775 N N . ARG A 1 95 ? -17.474 -6.493 13.830 1.00 83.56 95 ARG A N 1
ATOM 776 C CA . ARG A 1 95 ? -17.311 -5.248 14.597 1.00 83.56 95 ARG A CA 1
ATOM 777 C C . ARG A 1 95 ? -16.519 -4.181 13.830 1.00 83.56 95 ARG A C 1
ATOM 779 O O . ARG A 1 95 ? -15.923 -3.301 14.433 1.00 83.56 95 ARG A O 1
ATOM 786 N N . ALA A 1 96 ? -16.484 -4.238 12.494 1.00 85.94 96 ALA A N 1
ATOM 787 C CA . ALA A 1 96 ? -15.655 -3.342 11.678 1.00 85.94 96 ALA A CA 1
ATOM 788 C C . ALA A 1 96 ? -15.932 -1.843 11.894 1.00 85.94 96 ALA A C 1
ATOM 790 O O . ALA A 1 96 ? -15.038 -1.026 11.675 1.00 85.94 96 ALA A O 1
ATOM 791 N N . LYS A 1 97 ? -17.162 -1.494 12.284 1.00 88.62 97 LYS A N 1
ATOM 792 C CA . LYS A 1 97 ? -17.595 -0.114 12.539 1.00 88.62 97 LYS A CA 1
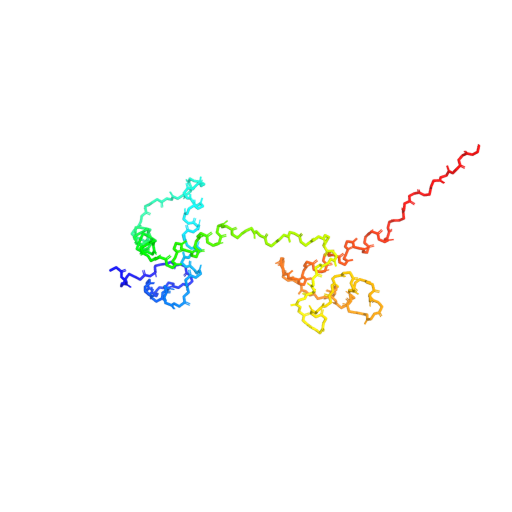ATOM 793 C C . LYS A 1 97 ? -17.277 0.367 13.954 1.00 88.62 97 LYS A C 1
ATOM 795 O O . LYS A 1 97 ? -17.340 1.568 14.189 1.00 88.62 97 LYS A O 1
ATOM 800 N N . ASP A 1 98 ? -16.952 -0.549 14.858 1.00 88.19 98 ASP A N 1
ATOM 801 C CA . ASP A 1 98 ? -16.725 -0.219 16.256 1.00 88.19 98 ASP A CA 1
ATOM 802 C C . ASP A 1 98 ? -15.307 0.315 16.456 1.00 88.19 98 ASP A C 1
ATOM 804 O O . ASP A 1 98 ? -14.379 -0.023 15.709 1.00 88.19 98 ASP A O 1
ATOM 808 N N . THR A 1 99 ? -15.138 1.155 17.471 1.00 90.81 99 THR A N 1
ATOM 809 C CA . THR A 1 99 ? -13.831 1.681 17.868 1.00 90.81 99 THR A CA 1
ATOM 810 C C . THR A 1 99 ? -13.107 0.732 18.814 1.00 90.81 99 THR A C 1
ATOM 812 O O . THR A 1 99 ? -13.713 -0.117 19.468 1.00 90.81 99 THR A O 1
ATOM 815 N N . TRP A 1 100 ? -11.791 0.880 18.932 1.00 89.38 100 TRP A N 1
ATOM 816 C CA . TRP A 1 100 ? -10.985 0.092 19.862 1.00 89.38 100 TRP A CA 1
ATOM 817 C C . TRP A 1 100 ? -11.450 0.295 21.307 1.00 89.38 100 TRP A C 1
ATOM 819 O O . TRP A 1 100 ? -11.526 -0.675 22.062 1.00 89.38 100 TRP A O 1
ATOM 829 N N . ARG A 1 101 ? -11.866 1.521 21.662 1.00 87.62 101 ARG A N 1
ATOM 830 C CA . ARG A 1 101 ? -12.509 1.816 22.949 1.00 87.62 101 ARG A CA 1
ATOM 831 C C . ARG A 1 101 ? -13.771 0.987 23.160 1.00 87.62 101 ARG A C 1
ATOM 833 O O . ARG A 1 101 ? -13.906 0.344 24.193 1.00 87.62 101 ARG A O 1
ATOM 840 N N . GLN A 1 102 ? -14.658 0.949 22.168 1.00 89.12 102 GLN A N 1
ATOM 841 C CA . GLN A 1 102 ? -15.892 0.169 22.252 1.00 89.12 102 GLN A CA 1
ATOM 842 C C . GLN A 1 102 ? -15.605 -1.328 22.394 1.00 89.12 102 GLN A C 1
ATOM 844 O O . GLN A 1 102 ? -16.296 -1.998 23.157 1.00 89.12 102 GLN A O 1
ATOM 849 N N . ILE A 1 103 ? -14.569 -1.858 21.733 1.00 90.12 103 ILE A N 1
ATOM 850 C CA . ILE A 1 103 ? -14.137 -3.253 21.922 1.00 90.12 103 ILE A CA 1
ATOM 851 C C . ILE A 1 103 ? -13.652 -3.508 23.355 1.00 90.12 103 ILE A C 1
ATOM 853 O O . ILE A 1 103 ? -13.944 -4.556 23.926 1.00 90.12 103 ILE A O 1
ATOM 857 N N . TRP A 1 104 ? -12.933 -2.557 23.951 1.00 87.06 104 TRP A N 1
ATOM 858 C CA . TRP A 1 104 ? -12.465 -2.668 25.332 1.00 87.06 104 TRP A CA 1
ATOM 859 C C . TRP A 1 104 ? -13.596 -2.549 26.366 1.00 87.06 104 TRP A C 1
ATOM 861 O O . TRP A 1 104 ? -13.656 -3.318 27.329 1.00 87.06 104 TRP A O 1
ATOM 871 N N . GLU A 1 105 ? -14.519 -1.612 26.165 1.00 87.50 105 GLU A N 1
ATOM 872 C CA . GLU A 1 105 ? -15.680 -1.401 27.037 1.00 87.50 105 GLU A CA 1
ATOM 873 C C . GLU A 1 105 ? -16.665 -2.574 26.952 1.00 87.50 105 GLU A C 1
ATOM 875 O O . GLU A 1 105 ? -17.160 -3.046 27.973 1.00 87.50 105 GLU A O 1
ATOM 880 N N . SER A 1 106 ? -16.894 -3.112 25.750 1.00 86.94 106 SER A N 1
ATOM 881 C CA . SER A 1 106 ? -17.778 -4.263 25.528 1.00 86.94 106 SER A CA 1
ATOM 882 C C . SER A 1 106 ? -17.105 -5.623 25.724 1.00 86.94 106 SER A C 1
ATOM 884 O O . SER A 1 106 ? -17.719 -6.637 25.415 1.00 86.94 106 SER A O 1
ATOM 886 N N . ARG A 1 107 ? -15.900 -5.683 26.319 1.00 86.56 107 ARG A N 1
ATOM 887 C CA . ARG A 1 107 ? -15.094 -6.915 26.484 1.00 86.56 107 ARG A CA 1
ATOM 888 C C . ARG A 1 107 ? -15.815 -8.106 27.128 1.00 86.56 107 ARG A C 1
ATOM 890 O O . ARG A 1 107 ? -15.384 -9.244 26.950 1.00 86.56 107 ARG A O 1
ATOM 897 N N . ALA A 1 108 ? -16.899 -7.855 27.863 1.00 83.44 108 ALA A N 1
ATOM 898 C CA . ALA A 1 108 ? -17.770 -8.885 28.426 1.00 83.44 108 ALA A CA 1
ATOM 899 C C . ALA A 1 108 ? -18.469 -9.752 27.357 1.00 83.44 108 ALA A C 1
ATOM 901 O O . ALA A 1 108 ? -18.895 -10.861 27.665 1.00 83.44 108 ALA A O 1
ATOM 902 N N . ASP A 1 109 ? -18.558 -9.281 26.108 1.00 85.00 109 ASP A N 1
ATOM 903 C CA . ASP A 1 109 ? -19.113 -10.024 24.970 1.00 85.00 109 ASP A CA 1
ATOM 904 C C . ASP A 1 109 ? -18.193 -11.155 24.459 1.00 85.00 109 ASP A C 1
ATOM 906 O O . ASP A 1 109 ? -18.594 -11.953 23.612 1.00 85.00 109 ASP A O 1
ATOM 910 N N . GLY A 1 110 ? -16.962 -11.241 24.978 1.00 86.75 110 GLY A N 1
ATOM 911 C CA . GLY A 1 110 ? -15.967 -12.251 24.616 1.00 86.75 110 GLY A CA 1
ATOM 912 C C . GLY A 1 110 ? -15.165 -11.939 23.347 1.00 86.75 110 GLY A C 1
ATOM 913 O O . GLY A 1 110 ? -14.203 -12.651 23.050 1.00 86.75 110 GLY A O 1
ATOM 914 N N . TYR A 1 111 ? -15.478 -10.865 22.617 1.00 86.50 111 TYR A N 1
ATOM 915 C CA . TYR A 1 111 ? -14.787 -10.507 21.375 1.00 86.50 111 TYR A CA 1
ATOM 916 C C . TYR A 1 111 ? -13.332 -10.084 21.623 1.00 86.50 111 TYR A C 1
ATOM 918 O O . TYR A 1 111 ? -12.428 -10.488 20.890 1.00 86.50 111 TYR A O 1
ATOM 926 N N . ALA A 1 112 ? -13.076 -9.340 22.702 1.00 88.75 112 ALA A N 1
ATOM 927 C CA . ALA A 1 112 ? -11.717 -8.972 23.106 1.00 88.75 112 ALA A CA 1
ATOM 928 C C . ALA A 1 112 ? -10.861 -10.206 23.458 1.00 88.75 112 ALA A C 1
ATOM 930 O O . ALA A 1 112 ? -9.705 -10.301 23.044 1.00 88.75 112 ALA A O 1
ATOM 931 N N . ALA A 1 113 ? -11.441 -11.187 24.161 1.00 87.75 113 ALA A N 1
ATOM 932 C CA . ALA A 1 113 ? -10.770 -12.446 24.490 1.00 87.75 113 ALA A CA 1
ATOM 933 C C . ALA A 1 113 ? -10.478 -13.284 23.235 1.00 87.75 113 ALA A C 1
ATOM 935 O O . ALA A 1 113 ? -9.399 -13.863 23.114 1.00 87.75 113 ALA A O 1
ATOM 936 N N . PHE A 1 114 ? -11.404 -13.291 22.269 1.00 88.81 114 PHE A N 1
ATOM 937 C CA . PHE A 1 114 ? -11.181 -13.908 20.966 1.00 88.81 114 PHE A CA 1
ATOM 938 C C . PHE A 1 114 ? -9.989 -13.271 20.240 1.00 88.81 114 PHE A C 1
ATOM 940 O O . PHE A 1 114 ? -9.086 -13.997 19.833 1.00 88.81 114 PHE A O 1
ATOM 947 N N . ILE A 1 115 ? -9.930 -11.936 20.139 1.00 88.56 115 ILE A N 1
ATOM 948 C CA . ILE A 1 115 ? -8.823 -11.222 19.473 1.00 88.56 115 ILE A CA 1
ATOM 949 C C . ILE A 1 115 ? -7.464 -11.591 20.082 1.00 88.56 115 ILE A C 1
ATOM 951 O O . ILE A 1 115 ? -6.506 -11.815 19.343 1.00 88.56 115 ILE A O 1
ATOM 955 N N . LEU A 1 116 ? -7.379 -11.700 21.411 1.00 87.88 116 LEU A N 1
ATOM 956 C CA . LEU A 1 116 ? -6.144 -12.080 22.106 1.00 87.88 116 LEU A CA 1
ATOM 957 C C . LEU A 1 116 ? -5.662 -13.497 21.761 1.00 87.88 116 LEU A C 1
ATOM 959 O O . LEU A 1 116 ? -4.458 -13.746 21.791 1.00 87.88 116 LEU A O 1
ATOM 963 N N . GLY A 1 117 ? -6.576 -14.407 21.414 1.00 85.12 117 GLY A N 1
ATOM 964 C CA . GLY A 1 117 ? -6.263 -15.787 21.033 1.00 85.12 117 GLY A CA 1
ATOM 965 C C . GLY A 1 117 ? -5.898 -15.982 19.557 1.00 85.12 117 GLY A C 1
ATOM 966 O O . GLY A 1 117 ? -5.431 -17.060 19.181 1.00 85.12 117 GLY A O 1
ATOM 967 N N . VAL A 1 118 ? -6.094 -14.974 18.701 1.00 87.75 118 VAL A N 1
ATOM 968 C CA . VAL A 1 118 ? -5.819 -15.095 17.264 1.00 87.75 118 VAL A CA 1
ATOM 969 C C . VAL A 1 118 ? -4.335 -14.863 16.972 1.00 87.75 118 VAL A C 1
ATOM 971 O O . VAL A 1 118 ? -3.701 -13.941 17.483 1.00 87.75 118 VAL A O 1
ATOM 974 N N . LYS A 1 119 ? -3.762 -15.699 16.095 1.00 87.75 119 LYS A N 1
ATOM 975 C CA . LYS A 1 119 ? -2.408 -15.488 15.566 1.00 87.75 119 LYS A CA 1
ATOM 976 C C . LYS A 1 119 ? -2.411 -14.318 14.585 1.00 87.75 119 LYS A C 1
ATOM 978 O O . LYS A 1 119 ? -3.049 -14.388 13.536 1.00 87.75 119 LYS A O 1
ATOM 983 N N . CYS A 1 120 ? -1.646 -13.279 14.899 1.00 81.75 120 CYS A N 1
ATOM 984 C CA . CYS A 1 120 ? -1.582 -12.061 14.100 1.00 81.75 120 CYS A CA 1
ATOM 985 C C . CYS A 1 120 ? -0.268 -11.942 13.322 1.00 81.75 120 CYS A C 1
ATOM 987 O O . CYS A 1 120 ? 0.805 -12.305 13.805 1.00 81.75 120 CYS A O 1
ATOM 989 N N . ILE A 1 121 ? -0.347 -11.367 12.121 1.00 83.94 121 ILE A N 1
ATOM 990 C CA . ILE A 1 121 ? 0.829 -10.933 11.357 1.00 83.94 121 ILE A CA 1
ATOM 991 C C . ILE A 1 121 ? 1.266 -9.574 11.912 1.00 83.94 121 ILE A C 1
ATOM 993 O O . ILE A 1 121 ? 0.421 -8.702 12.141 1.00 83.94 121 ILE A O 1
ATOM 997 N N . LYS A 1 122 ? 2.574 -9.384 12.122 1.00 79.88 122 LYS A N 1
ATOM 998 C CA . LYS A 1 122 ? 3.139 -8.116 12.612 1.00 79.88 122 LYS A CA 1
ATOM 999 C C . LYS A 1 122 ? 2.678 -6.947 11.733 1.00 79.88 122 LYS A C 1
ATOM 1001 O O . LYS A 1 122 ? 2.653 -7.072 10.511 1.00 79.88 122 LYS A O 1
ATOM 1006 N N . ASN A 1 123 ? 2.318 -5.831 12.365 1.00 76.56 123 ASN A N 1
ATOM 1007 C CA . ASN A 1 123 ? 1.799 -4.610 11.727 1.00 76.56 123 ASN A CA 1
ATOM 1008 C C . ASN A 1 123 ? 0.456 -4.763 10.984 1.00 76.56 123 ASN A C 1
ATOM 1010 O O . ASN A 1 123 ? 0.060 -3.874 10.230 1.00 76.56 123 ASN A O 1
ATOM 1014 N N . SER A 1 124 ? -0.272 -5.867 11.179 1.00 84.06 124 SER A N 1
ATOM 1015 C CA . SER A 1 124 ? -1.660 -5.964 10.714 1.00 84.06 124 SER A CA 1
ATOM 1016 C C . SER A 1 124 ? -2.605 -5.145 11.602 1.00 84.06 124 SER A C 1
ATOM 1018 O O . SER A 1 124 ? -2.318 -4.881 12.768 1.00 84.06 124 SER A O 1
ATOM 1020 N N . ARG A 1 125 ? -3.785 -4.786 11.080 1.00 84.00 125 ARG A N 1
ATOM 1021 C CA . ARG A 1 125 ? -4.810 -4.072 11.869 1.00 84.00 125 ARG A CA 1
ATOM 1022 C C . ARG A 1 125 ? -5.237 -4.856 13.115 1.00 84.00 125 ARG A C 1
ATOM 1024 O O . ARG A 1 125 ? -5.428 -4.265 14.169 1.00 84.00 125 ARG A O 1
ATOM 1031 N N . LEU A 1 126 ? -5.337 -6.181 12.994 1.00 87.56 126 LEU A N 1
ATOM 1032 C CA . LEU A 1 126 ? -5.647 -7.073 14.111 1.00 87.56 126 LEU A CA 1
ATOM 1033 C C . LEU A 1 126 ? -4.521 -7.085 15.153 1.00 87.56 126 LEU A C 1
ATOM 1035 O O . LEU A 1 126 ? -4.808 -7.010 16.341 1.00 87.56 126 LEU A O 1
ATOM 1039 N N . PHE A 1 127 ? -3.255 -7.109 14.715 1.00 87.75 127 PHE A N 1
ATOM 1040 C CA . PHE A 1 127 ? -2.102 -7.003 15.615 1.00 87.75 127 PHE A CA 1
ATOM 1041 C C . PHE A 1 127 ? -2.136 -5.698 16.417 1.00 87.75 127 PHE A C 1
ATOM 1043 O O . PHE A 1 127 ? -1.954 -5.727 17.630 1.00 87.75 127 PHE A O 1
ATOM 1050 N N . ASN A 1 128 ? -2.430 -4.572 15.765 1.00 88.38 128 ASN A N 1
ATOM 1051 C CA . ASN A 1 128 ? -2.499 -3.275 16.439 1.00 88.38 128 ASN A CA 1
ATOM 1052 C C . ASN A 1 128 ? -3.628 -3.236 17.486 1.00 88.38 128 ASN A C 1
ATOM 1054 O O . ASN A 1 128 ? -3.398 -2.819 18.618 1.00 88.38 128 ASN A O 1
ATOM 1058 N N . LEU A 1 129 ? -4.816 -3.756 17.149 1.00 88.94 129 LEU A N 1
ATOM 1059 C CA . LEU A 1 129 ? -5.925 -3.890 18.101 1.00 88.94 129 LEU A CA 1
ATOM 1060 C C . LEU A 1 129 ? -5.571 -4.821 19.274 1.00 88.94 129 LEU A C 1
ATOM 1062 O O . LEU A 1 129 ? -5.901 -4.531 20.420 1.00 88.94 129 LEU A O 1
ATOM 1066 N N . GLN A 1 130 ? -4.871 -5.926 19.007 1.00 90.06 130 GLN A N 1
ATOM 1067 C CA . GLN A 1 130 ? -4.420 -6.853 20.044 1.00 90.06 130 GLN A CA 1
ATOM 1068 C C . GLN A 1 130 ? -3.443 -6.178 21.020 1.00 90.06 130 GLN A C 1
ATOM 1070 O O . GLN A 1 130 ? -3.572 -6.362 22.228 1.00 90.06 130 GLN A O 1
ATOM 1075 N N . GLN A 1 131 ? -2.497 -5.375 20.517 1.00 89.50 131 GLN A N 1
ATOM 1076 C CA . GLN A 1 131 ? -1.576 -4.607 21.362 1.00 89.50 131 GLN A CA 1
ATOM 1077 C C . GLN A 1 131 ? -2.313 -3.580 22.224 1.00 89.50 131 GLN A C 1
ATOM 1079 O O . GLN A 1 131 ? -2.029 -3.485 23.415 1.00 89.50 131 GLN A O 1
ATOM 1084 N N . TYR A 1 132 ? -3.302 -2.878 21.663 1.00 89.38 132 TYR A N 1
ATOM 1085 C CA . TYR A 1 132 ? -4.133 -1.946 22.426 1.00 89.38 132 TYR A CA 1
ATOM 1086 C C . TYR A 1 132 ? -4.852 -2.640 23.594 1.00 89.38 132 TYR A C 1
ATOM 1088 O O . TYR A 1 132 ? -4.777 -2.173 24.728 1.00 89.38 132 TYR A O 1
ATOM 1096 N N . ILE A 1 133 ? -5.492 -3.790 23.351 1.00 89.38 133 ILE A N 1
ATOM 1097 C CA . ILE A 1 133 ? -6.187 -4.563 24.398 1.00 89.38 133 ILE A CA 1
ATOM 1098 C C . ILE A 1 133 ? -5.203 -5.016 25.493 1.00 89.38 133 ILE A C 1
ATOM 1100 O O . ILE A 1 133 ? -5.514 -4.913 26.678 1.00 89.38 133 ILE A O 1
ATOM 1104 N N . LEU A 1 134 ? -4.004 -5.478 25.120 1.00 88.81 134 LEU A N 1
ATOM 1105 C CA . LEU A 1 134 ? -2.960 -5.865 26.078 1.00 88.81 134 LEU A CA 1
ATOM 1106 C C . LEU A 1 134 ? -2.474 -4.678 26.920 1.00 88.81 134 LEU A C 1
ATOM 1108 O O . LEU A 1 134 ? -2.309 -4.807 28.133 1.00 88.81 134 LEU A O 1
ATOM 1112 N N . GLN A 1 135 ? -2.274 -3.518 26.295 1.00 87.06 135 GLN A N 1
ATOM 1113 C CA . GLN A 1 135 ? -1.869 -2.300 26.989 1.00 87.06 135 GLN A CA 1
ATOM 1114 C C . GLN A 1 135 ? -2.925 -1.876 28.016 1.00 87.06 135 GLN A C 1
ATOM 1116 O O . GLN A 1 135 ? -2.574 -1.567 29.154 1.00 87.06 135 GLN A O 1
ATOM 1121 N N . GLN A 1 136 ? -4.211 -1.947 27.666 1.00 86.88 136 GLN A N 1
ATOM 1122 C CA . GLN A 1 136 ? -5.302 -1.657 28.599 1.00 86.88 136 GLN A CA 1
ATOM 1123 C C . GLN A 1 136 ? -5.366 -2.662 29.763 1.00 86.88 136 GLN A C 1
ATOM 1125 O O . GLN A 1 136 ? -5.527 -2.248 30.908 1.00 86.88 136 GLN A O 1
ATOM 1130 N N . GLN A 1 137 ? -5.146 -3.963 29.518 1.00 84.94 137 GLN A N 1
ATOM 1131 C CA . GLN A 1 137 ? -5.043 -4.964 30.596 1.00 84.94 137 GLN A CA 1
ATOM 1132 C C . GLN A 1 137 ? -3.888 -4.663 31.554 1.00 84.94 137 GLN A C 1
ATOM 1134 O O . GLN A 1 137 ? -4.044 -4.766 32.769 1.00 84.94 137 GLN A O 1
ATOM 1139 N N . SER A 1 138 ? -2.731 -4.269 31.014 1.00 80.12 138 SER A N 1
ATOM 1140 C CA . SER A 1 138 ? -1.569 -3.908 31.829 1.00 80.12 138 SER A CA 1
ATOM 1141 C C . SER A 1 138 ? -1.797 -2.634 32.651 1.00 80.12 138 SER A C 1
ATOM 1143 O O . SER A 1 138 ? -1.316 -2.543 33.779 1.00 80.12 138 SER A O 1
ATOM 1145 N N . ALA A 1 139 ? -2.577 -1.687 32.118 1.00 78.81 139 ALA A N 1
ATOM 1146 C CA . ALA A 1 139 ? -2.947 -0.454 32.800 1.00 78.81 139 ALA A CA 1
ATOM 1147 C C . ALA A 1 139 ? -4.002 -0.687 33.898 1.00 78.81 139 ALA A C 1
ATOM 1149 O O . ALA A 1 139 ? -3.865 -0.130 34.981 1.00 78.81 139 ALA A O 1
ATOM 1150 N N . GLU A 1 140 ? -5.009 -1.543 33.671 1.00 72.12 140 GLU A N 1
ATOM 1151 C CA . GLU A 1 140 ? -5.988 -1.930 34.706 1.00 72.12 140 GLU A CA 1
ATOM 1152 C C . GLU A 1 140 ? -5.355 -2.774 35.827 1.00 72.12 140 GLU A C 1
ATOM 1154 O O . GLU A 1 140 ? -5.773 -2.686 36.980 1.00 72.12 140 GLU A O 1
ATOM 1159 N N . SER A 1 141 ? -4.336 -3.583 35.517 1.00 64.12 141 SER A N 1
ATOM 1160 C CA . SER A 1 141 ? -3.677 -4.453 36.500 1.00 64.12 141 SER A CA 1
ATOM 1161 C C . SER A 1 141 ? -2.684 -3.726 37.424 1.00 64.12 141 SER A C 1
ATOM 1163 O O . SER A 1 141 ? -2.151 -4.362 38.337 1.00 64.12 141 SER A O 1
ATOM 1165 N N . CYS A 1 142 ? -2.413 -2.434 37.212 1.00 45.28 142 CYS A N 1
ATOM 1166 C CA . CYS A 1 142 ? -1.504 -1.641 38.040 1.00 45.28 142 CYS A CA 1
ATOM 1167 C C . CYS A 1 142 ? -2.292 -0.564 38.813 1.00 45.28 142 CYS A C 1
ATOM 1169 O O . CYS A 1 142 ? -2.595 0.488 38.249 1.00 45.28 142 CYS A O 1
ATOM 1171 N N . PRO A 1 143 ? -2.659 -0.789 40.089 1.00 53.06 143 PRO A N 1
ATOM 1172 C CA . PRO A 1 143 ? -3.258 0.266 40.897 1.00 53.06 143 PRO A CA 1
ATOM 1173 C C . PRO A 1 143 ? -2.212 1.352 41.218 1.00 53.06 143 PRO A C 1
ATOM 1175 O O . PRO A 1 143 ? -1.052 1.017 41.478 1.00 53.06 143 PRO A O 1
ATOM 1178 N N . PRO A 1 144 ? -2.582 2.649 41.246 1.00 51.06 144 PRO A N 1
ATOM 1179 C CA . PRO A 1 144 ? -1.706 3.678 41.798 1.00 51.06 144 PRO A CA 1
ATOM 1180 C C . PRO A 1 144 ? -1.403 3.346 43.272 1.00 51.06 144 PRO A C 1
ATOM 1182 O O . PRO A 1 144 ? -2.308 2.899 43.986 1.00 51.06 144 PRO A O 1
ATOM 1185 N N . PRO A 1 145 ? -0.155 3.526 43.751 1.00 43.81 145 PRO A N 1
ATOM 1186 C CA . PRO A 1 145 ? 0.158 3.309 45.155 1.00 43.81 145 PRO A CA 1
ATOM 1187 C C . PRO A 1 145 ? -0.711 4.245 45.996 1.00 43.81 145 PRO A C 1
ATOM 1189 O O . PRO A 1 145 ? -0.718 5.455 45.779 1.00 43.81 145 PRO A O 1
ATOM 1192 N N . ALA A 1 146 ? -1.474 3.657 46.918 1.00 44.16 146 ALA A N 1
ATOM 1193 C CA . ALA A 1 146 ? -2.323 4.376 47.850 1.00 44.16 146 ALA A CA 1
ATOM 1194 C C . ALA A 1 146 ? -1.502 5.456 48.567 1.00 44.16 146 ALA A C 1
ATOM 1196 O O . ALA A 1 146 ? -0.511 5.151 49.234 1.00 44.16 146 ALA A O 1
ATOM 1197 N N . GLU A 1 147 ? -1.922 6.711 48.416 1.00 42.25 147 GLU A N 1
ATOM 1198 C CA . GLU A 1 147 ? -1.453 7.827 49.227 1.00 42.25 147 GLU A CA 1
ATOM 1199 C C . GLU A 1 147 ? -1.778 7.504 50.691 1.00 42.25 147 GLU A C 1
ATOM 1201 O O . GLU A 1 147 ? -2.914 7.614 51.152 1.00 42.25 147 GLU A O 1
ATOM 1206 N N . VAL A 1 148 ? -0.773 7.030 51.423 1.00 46.34 148 VAL A N 1
ATOM 1207 C CA . VAL A 1 148 ? -0.808 6.945 52.879 1.00 46.34 148 VAL A CA 1
ATOM 1208 C C . VAL A 1 148 ? -0.851 8.373 53.410 1.00 46.34 148 VAL A C 1
ATOM 1210 O O . VAL A 1 148 ? 0.165 9.061 53.466 1.00 46.34 148 VAL A O 1
ATOM 1213 N N . SER A 1 149 ? -2.052 8.825 53.772 1.00 49.16 149 SER A N 1
ATOM 1214 C CA . SER A 1 149 ? -2.256 10.035 54.562 1.00 49.16 149 SER A CA 1
ATOM 1215 C C . SER A 1 149 ? -1.533 9.877 55.901 1.00 49.16 149 SER A C 1
ATOM 1217 O O . SER A 1 149 ? -1.988 9.146 56.780 1.00 49.16 149 SER A O 1
ATOM 1219 N N . ALA A 1 150 ? -0.392 10.547 56.050 1.00 44.19 150 ALA A N 1
ATOM 1220 C CA . ALA A 1 150 ? 0.227 10.764 57.347 1.00 44.19 150 ALA A CA 1
ATOM 1221 C C . ALA A 1 150 ? -0.485 11.947 58.021 1.00 44.19 150 ALA A C 1
ATOM 1223 O O . ALA A 1 150 ? -0.481 13.060 57.494 1.00 44.19 150 ALA A O 1
ATOM 1224 N N . THR A 1 151 ? -1.152 11.652 59.138 1.00 47.22 151 THR A N 1
ATOM 1225 C CA . THR A 1 151 ? -1.609 12.632 60.137 1.00 47.22 151 THR A CA 1
ATOM 1226 C C . THR A 1 151 ? -0.450 13.003 61.050 1.00 47.22 151 THR A C 1
ATOM 1228 O O . THR A 1 151 ? 0.370 12.096 61.326 1.00 47.22 151 THR A O 1
#

Sequence (151 aa):
MGEYVLQFGKYKGKLFRWLLENDIGYTIYLMKKVEEEERDGTFNPHGNSKDSLLSFLDYSRSFQEIEELREYLFSRKPAPPVASESDNVVGFGTRAKDTWRQIWESRADGYAAFILGVKCIKNSRLFNLQQYILQQQSAESCPPPAEVSAT

Foldseek 3Di:
DQQDAQCDDPRGRDTLVCCVVPPLVVLLVLVVVQVVCVVVVNDDCDDPNNVSNVVSNVVLVVDPVSVVVNCCVVVPDPDPPPPDQQQCALCDDPRRRPGLVRCLVVCVVVVLVVLCPDDDDPPDSSVSSVVVNVVVVVVVVDDDPDDPDDD

Organism: Zoarces viviparus (NCBI:txid48416)

pLDDT: mean 78.51, std 12.87, range [42.25, 90.81]